Protein AF-R1FW37-F1 (afdb_monomer)

Foldseek 3Di:
DDLVVQCPDPLNVQLVADSLLSVLQVCCPDPCVCLQCVQVPDPDPPRDDRPCVVSVVSPVSSVVSSLSVCVVVPHDDDDDDDDDDDDDDPDCVPDPCVPPNDDDDDPD

Solvent-accessible surface area (backbone atoms only — not comparable to full-atom values): 6911 Å² total; per-residue (Å²): 137,60,74,63,59,55,56,66,32,65,61,34,55,71,25,65,57,51,68,62,23,50,49,32,46,55,48,51,74,42,84,53,33,58,69,69,50,46,66,77,68,56,83,56,90,85,55,76,78,67,93,54,58,67,49,52,49,28,33,54,52,39,58,60,33,44,51,54,40,45,51,74,77,75,38,90,69,90,76,92,82,87,79,92,84,77,88,73,70,84,46,73,92,81,39,54,48,94,81,73,55,83,82,84,84,72,83,128

Secondary structure (DSSP, 8-state):
--HHHHHTSHHHHHTT--HHHHHHHHHHTSTTHHHHHGGGG---TTPPPPS-HHHHHHHHHHHHHHHHHHHHTTS-----------S----TTT--HHHH-S------

Structure (mmCIF, N/CA/C/O backbone):
data_AF-R1FW37-F1
#
_entry.id   AF-R1FW37-F1
#
loop_
_atom_site.group_PDB
_atom_site.id
_atom_site.type_symbol
_atom_site.label_atom_id
_atom_site.label_alt_id
_atom_site.label_comp_id
_atom_site.label_asym_id
_atom_site.label_entity_id
_atom_site.label_seq_id
_atom_site.pdbx_PDB_ins_code
_atom_site.Cartn_x
_atom_site.Cartn_y
_atom_site.Cartn_z
_atom_site.occupancy
_atom_site.B_iso_or_equiv
_atom_site.auth_seq_id
_atom_site.auth_comp_id
_atom_site.auth_asym_id
_atom_site.auth_atom_id
_atom_site.pdbx_PDB_model_num
ATOM 1 N N . MET A 1 1 ? -0.599 -16.491 12.439 1.00 79.06 1 MET A N 1
ATOM 2 C CA . MET A 1 1 ? -0.813 -15.259 11.669 1.00 79.06 1 MET A CA 1
ATOM 3 C C . MET A 1 1 ? -1.289 -15.635 10.284 1.00 79.06 1 MET A C 1
ATOM 5 O O . MET A 1 1 ? -0.471 -15.917 9.413 1.00 79.06 1 MET A O 1
ATOM 9 N N . ASP A 1 2 ? -2.602 -15.706 10.124 1.00 94.00 2 ASP A N 1
ATOM 10 C CA . ASP A 1 2 ? -3.283 -15.950 8.855 1.00 94.00 2 ASP A CA 1
ATOM 11 C C . ASP A 1 2 ? -3.950 -14.662 8.332 1.00 94.00 2 ASP A C 1
ATOM 13 O O . ASP A 1 2 ? -3.682 -13.564 8.821 1.00 94.00 2 ASP A O 1
ATOM 17 N N . LEU A 1 3 ? -4.765 -14.766 7.279 1.00 96.06 3 LEU A N 1
ATOM 18 C CA . LEU A 1 3 ? -5.468 -13.612 6.713 1.00 96.06 3 LEU A CA 1
ATOM 19 C C . LEU A 1 3 ? -6.576 -13.081 7.639 1.00 96.06 3 LEU A C 1
ATOM 21 O O . LEU A 1 3 ? -6.864 -11.880 7.630 1.00 96.06 3 LEU A O 1
ATOM 25 N N . GLU A 1 4 ? -7.197 -13.959 8.421 1.00 97.12 4 GLU A N 1
ATOM 26 C CA . GLU A 1 4 ? -8.300 -13.623 9.315 1.00 97.12 4 GLU A CA 1
ATOM 27 C C . GLU A 1 4 ? -7.808 -12.789 10.500 1.00 97.12 4 GLU A C 1
ATOM 29 O O . GLU A 1 4 ? -8.446 -11.792 10.847 1.00 97.12 4 GLU A O 1
ATOM 34 N N . ASP A 1 5 ? -6.609 -13.078 11.010 1.00 97.31 5 ASP A N 1
ATOM 35 C CA . ASP A 1 5 ? -5.922 -12.249 12.004 1.00 97.31 5 ASP A CA 1
ATOM 36 C C . ASP A 1 5 ? -5.829 -10.771 11.557 1.00 97.31 5 ASP A C 1
ATOM 38 O O . ASP A 1 5 ? -6.093 -9.856 12.340 1.00 97.31 5 ASP A O 1
ATOM 42 N N . PHE A 1 6 ? -5.532 -10.502 10.277 1.00 96.88 6 PHE A N 1
ATOM 43 C CA . PHE A 1 6 ? -5.483 -9.129 9.745 1.00 96.88 6 PHE A CA 1
ATOM 44 C C . PHE A 1 6 ? -6.861 -8.502 9.552 1.00 96.88 6 PHE A C 1
ATOM 46 O O . PHE A 1 6 ? -7.014 -7.293 9.725 1.00 96.88 6 PHE A O 1
ATOM 53 N N . CYS A 1 7 ? -7.866 -9.302 9.197 1.00 97.81 7 CYS A N 1
ATOM 54 C CA . CYS A 1 7 ? -9.244 -8.824 9.089 1.00 97.81 7 CYS A CA 1
ATOM 55 C C . CYS A 1 7 ? -9.814 -8.446 10.464 1.00 97.81 7 CYS A C 1
ATOM 57 O O . CYS A 1 7 ? -10.636 -7.535 10.566 1.00 97.81 7 CYS A O 1
ATOM 59 N N . ASN A 1 8 ? -9.358 -9.126 11.518 1.00 97.38 8 ASN A N 1
ATOM 60 C CA . ASN A 1 8 ? -9.742 -8.883 12.904 1.00 97.38 8 ASN A CA 1
ATOM 61 C C . ASN A 1 8 ? -8.972 -7.736 13.572 1.00 97.38 8 ASN A C 1
ATOM 63 O O . ASN A 1 8 ? -9.372 -7.298 14.650 1.00 97.38 8 ASN A O 1
ATOM 67 N N . HIS A 1 9 ? -7.922 -7.207 12.939 1.00 96.56 9 HIS A N 1
ATOM 68 C CA . HIS A 1 9 ? -7.141 -6.107 13.496 1.00 96.56 9 HIS A CA 1
ATOM 69 C C . HIS A 1 9 ? -8.010 -4.851 13.733 1.00 96.56 9 HIS A C 1
ATOM 71 O O . HIS A 1 9 ? -8.767 -4.474 12.829 1.00 96.56 9 HIS A O 1
ATOM 77 N N . PRO A 1 10 ? -7.879 -4.143 14.878 1.00 96.25 10 PRO A N 1
ATOM 78 C CA . PRO A 1 10 ? -8.688 -2.960 15.189 1.00 96.25 10 PRO A CA 1
ATOM 79 C C . PRO A 1 10 ? -8.712 -1.925 14.061 1.00 96.25 10 PRO A C 1
ATOM 81 O O . PRO A 1 10 ? -9.784 -1.533 13.614 1.00 96.25 10 PRO A O 1
ATOM 84 N N . SER A 1 11 ? -7.553 -1.587 13.487 1.00 95.31 11 SER A N 1
ATOM 85 C CA . SER A 1 11 ? -7.465 -0.648 12.358 1.00 95.31 11 SER A CA 1
ATOM 86 C C . SER A 1 11 ? -8.254 -1.102 11.122 1.00 95.31 11 SER A C 1
ATOM 88 O O . SER A 1 11 ? -8.840 -0.271 10.434 1.00 95.31 11 SER A O 1
ATOM 90 N N . ALA A 1 12 ? -8.308 -2.409 10.833 1.00 96.69 12 ALA A N 1
ATOM 91 C CA . ALA A 1 12 ? -9.084 -2.937 9.709 1.00 96.69 12 ALA A CA 1
ATOM 92 C C . ALA A 1 12 ? -10.594 -2.841 9.972 1.00 96.69 12 ALA A C 1
ATOM 94 O O . ALA A 1 12 ? -11.363 -2.540 9.055 1.00 96.69 12 ALA A O 1
ATOM 95 N N . ARG A 1 13 ? -11.012 -3.043 11.229 1.00 96.12 13 ARG A N 1
ATOM 96 C CA . ARG A 1 13 ? -12.402 -2.882 11.675 1.00 96.12 13 ARG A CA 1
ATOM 97 C C . ARG A 1 13 ? -12.831 -1.414 11.659 1.00 96.12 13 ARG A C 1
ATOM 99 O O . ARG A 1 13 ? -13.840 -1.107 11.026 1.00 96.12 13 ARG A O 1
ATOM 106 N N . THR A 1 14 ? -12.036 -0.517 12.243 1.00 95.25 14 THR A N 1
ATOM 107 C CA . THR A 1 14 ? -12.247 0.941 12.218 1.00 95.25 14 THR A CA 1
ATOM 108 C C . THR A 1 14 ? -12.369 1.460 10.785 1.00 95.25 14 THR A C 1
ATOM 110 O O . THR A 1 14 ? -13.341 2.129 10.436 1.00 95.25 14 THR A O 1
ATOM 113 N N . ALA A 1 15 ? -11.441 1.076 9.905 1.00 96.00 15 ALA A N 1
ATOM 114 C CA . ALA A 1 15 ? -11.455 1.475 8.499 1.00 96.00 15 ALA A CA 1
ATOM 115 C C . ALA A 1 15 ? -12.508 0.743 7.643 1.00 96.00 15 ALA A C 1
ATOM 117 O O . ALA A 1 15 ? -12.621 1.015 6.446 1.00 96.00 15 ALA A O 1
ATOM 118 N N . LYS A 1 16 ? -13.278 -0.196 8.214 1.00 97.06 16 LYS A N 1
ATOM 119 C CA . LYS A 1 16 ? -14.287 -1.004 7.503 1.00 97.06 1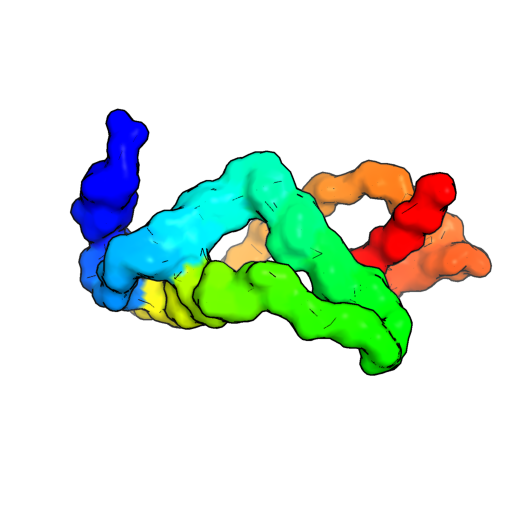6 LYS A CA 1
ATOM 120 C C . 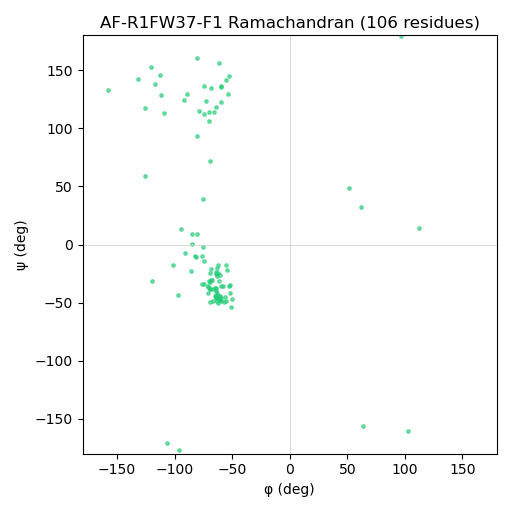LYS A 1 16 ? -13.710 -1.663 6.242 1.00 97.06 16 LYS A C 1
ATOM 122 O O . LYS A 1 16 ? -14.259 -1.554 5.136 1.00 97.06 16 LYS A O 1
ATOM 127 N N . LEU A 1 17 ? -12.553 -2.306 6.393 1.00 98.19 17 LEU A N 1
ATOM 128 C CA . LEU A 1 17 ? -11.903 -3.033 5.310 1.00 98.19 17 LEU A CA 1
ATOM 129 C C . LEU A 1 17 ? -12.628 -4.356 5.031 1.00 98.19 17 LEU A C 1
ATOM 131 O O . LEU A 1 17 ? -12.963 -5.101 5.947 1.00 98.19 17 LEU A O 1
ATOM 135 N N . HIS A 1 18 ? -12.830 -4.669 3.749 1.00 97.62 18 HIS A N 1
ATOM 136 C CA . HIS A 1 18 ? -13.213 -6.009 3.313 1.00 97.62 18 HIS A CA 1
ATOM 137 C C . HIS A 1 18 ? -11.976 -6.908 3.252 1.00 97.62 18 HIS A C 1
ATOM 139 O O . HIS A 1 18 ? -10.855 -6.417 3.097 1.00 97.62 18 HIS A O 1
ATOM 145 N N . VAL A 1 19 ? -12.190 -8.226 3.263 1.00 98.19 19 VAL A N 1
ATOM 146 C CA . VAL A 1 19 ? -11.117 -9.222 3.092 1.00 98.19 19 VAL A CA 1
ATOM 147 C C . VAL A 1 19 ? -10.265 -8.952 1.846 1.00 98.19 19 VAL A C 1
ATOM 149 O O . VAL A 1 19 ? -9.050 -9.102 1.895 1.00 98.19 19 VAL A O 1
ATOM 152 N N . ALA A 1 20 ? -10.870 -8.455 0.760 1.00 98.50 20 ALA A N 1
ATOM 153 C CA . ALA A 1 20 ? -10.161 -8.091 -0.465 1.00 98.50 20 ALA A CA 1
ATOM 154 C C . ALA A 1 20 ? -9.167 -6.932 -0.265 1.00 98.50 20 ALA A C 1
ATOM 156 O O . ALA A 1 20 ? -8.047 -7.005 -0.767 1.00 98.50 20 ALA A O 1
ATOM 157 N N . HIS A 1 21 ? -9.523 -5.903 0.517 1.00 98.62 21 HIS A N 1
ATOM 158 C CA . HIS A 1 21 ? -8.594 -4.821 0.870 1.00 98.62 21 HIS A CA 1
ATOM 159 C C . HIS A 1 21 ? -7.424 -5.361 1.682 1.00 98.62 21 HIS A C 1
ATOM 161 O O . HIS A 1 21 ? -6.270 -5.084 1.371 1.00 98.62 21 H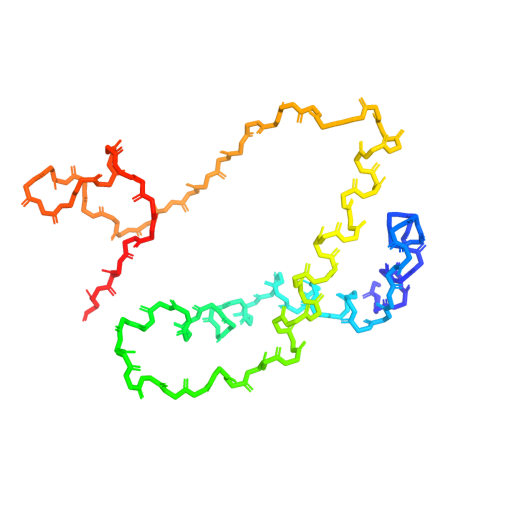IS A O 1
ATOM 167 N N . VAL A 1 22 ? -7.727 -6.157 2.710 1.00 98.31 22 VAL A N 1
ATOM 168 C CA . VAL A 1 22 ? -6.717 -6.728 3.602 1.00 98.31 22 VAL A CA 1
ATOM 169 C C . VAL A 1 22 ? -5.754 -7.612 2.813 1.00 98.31 22 VAL A C 1
ATOM 171 O O . VAL A 1 22 ? -4.541 -7.439 2.909 1.00 98.31 22 VAL A O 1
ATOM 174 N N . PHE A 1 23 ? -6.283 -8.500 1.972 1.00 98.12 23 PHE A N 1
ATOM 175 C CA . PHE A 1 23 ? -5.484 -9.352 1.102 1.00 98.12 23 PHE A CA 1
ATOM 176 C C . PHE A 1 23 ? -4.610 -8.532 0.148 1.00 98.12 23 PHE A C 1
ATOM 178 O O . PHE A 1 23 ? -3.408 -8.774 0.076 1.00 98.12 23 PHE A O 1
ATOM 185 N N . ALA A 1 24 ? -5.174 -7.534 -0.540 1.00 98.31 24 ALA A N 1
ATOM 186 C CA . ALA A 1 24 ? -4.435 -6.719 -1.500 1.00 98.31 24 ALA A CA 1
ATOM 187 C C . ALA A 1 24 ? -3.303 -5.914 -0.832 1.00 98.31 24 ALA A C 1
ATOM 189 O O . ALA A 1 24 ? -2.183 -5.885 -1.344 1.00 98.31 24 ALA A O 1
ATOM 190 N N . LEU A 1 25 ? -3.556 -5.331 0.347 1.00 97.75 25 LEU A N 1
ATOM 191 C CA . LEU A 1 25 ? -2.548 -4.626 1.143 1.00 97.75 25 LEU A CA 1
ATOM 192 C C . LEU A 1 25 ? -1.440 -5.571 1.624 1.00 97.75 25 LEU A C 1
ATOM 194 O O . LEU A 1 25 ? -0.259 -5.258 1.478 1.00 97.75 25 LEU A O 1
ATOM 198 N N . ARG A 1 26 ? -1.792 -6.751 2.155 1.00 96.50 26 ARG A N 1
ATOM 199 C CA . ARG A 1 26 ? -0.793 -7.735 2.603 1.00 96.50 26 ARG A CA 1
ATOM 200 C C . ARG A 1 26 ? 0.031 -8.257 1.435 1.00 96.50 26 ARG A C 1
ATOM 202 O O . ARG A 1 26 ? 1.255 -8.275 1.543 1.00 96.50 26 ARG A O 1
ATOM 209 N N . LEU A 1 27 ? -0.605 -8.578 0.309 1.00 96.50 27 LEU A N 1
ATOM 210 C CA . LEU A 1 27 ? 0.074 -8.981 -0.920 1.00 96.50 27 LEU A CA 1
ATOM 211 C C . LEU A 1 27 ? 1.080 -7.912 -1.371 1.00 96.50 27 LEU A C 1
ATOM 213 O O . LEU A 1 27 ? 2.227 -8.245 -1.668 1.00 96.50 27 LEU A O 1
ATOM 217 N N . TYR A 1 28 ? 0.689 -6.635 -1.354 1.00 96.81 28 TYR A N 1
ATOM 218 C CA . TYR A 1 28 ? 1.551 -5.515 -1.737 1.00 96.81 28 TYR A CA 1
ATOM 219 C C . TYR A 1 28 ? 2.771 -5.331 -0.821 1.00 96.81 28 TYR A C 1
ATOM 221 O O . TYR A 1 28 ? 3.785 -4.802 -1.259 1.00 96.81 28 TYR A O 1
ATOM 229 N N . THR A 1 29 ? 2.721 -5.806 0.425 1.00 95.19 29 THR A N 1
ATOM 230 C CA . THR A 1 29 ? 3.877 -5.783 1.345 1.00 95.19 29 THR A CA 1
ATOM 231 C C . THR A 1 29 ? 4.835 -6.972 1.190 1.00 95.19 29 THR A C 1
ATOM 233 O O . THR A 1 29 ? 5.825 -7.062 1.910 1.00 95.19 29 THR A O 1
ATOM 236 N N . THR A 1 30 ? 4.565 -7.891 0.258 1.00 95.69 30 THR A N 1
ATOM 237 C CA . THR A 1 30 ? 5.461 -9.013 -0.079 1.00 95.69 30 THR A CA 1
ATOM 238 C C . THR A 1 30 ? 6.336 -8.683 -1.291 1.00 95.69 30 THR A C 1
ATOM 240 O O . THR A 1 30 ? 6.218 -7.614 -1.885 1.00 95.69 30 THR A O 1
ATOM 243 N N . ALA A 1 31 ? 7.149 -9.641 -1.751 1.00 95.19 31 ALA A N 1
ATOM 244 C CA . ALA A 1 31 ? 7.903 -9.533 -3.004 1.00 95.19 31 ALA A CA 1
ATOM 245 C C . ALA A 1 31 ? 7.029 -9.229 -4.247 1.00 95.19 31 ALA A C 1
ATOM 247 O O . ALA A 1 31 ? 7.545 -8.760 -5.263 1.00 95.19 31 ALA A O 1
ATOM 248 N N . ALA A 1 32 ? 5.707 -9.436 -4.176 1.00 94.75 32 ALA A N 1
ATOM 249 C CA . ALA A 1 32 ? 4.778 -9.111 -5.257 1.00 94.75 32 ALA A CA 1
ATOM 250 C C . ALA A 1 32 ? 4.714 -7.607 -5.592 1.00 94.75 32 ALA A C 1
ATOM 252 O O . ALA A 1 32 ? 4.332 -7.258 -6.712 1.00 94.75 32 ALA A O 1
ATOM 253 N N . PHE A 1 33 ? 5.137 -6.712 -4.686 1.00 94.06 33 PHE A N 1
ATOM 254 C CA . PHE A 1 33 ? 5.130 -5.260 -4.915 1.00 94.06 33 PHE A CA 1
ATOM 255 C C . PHE A 1 33 ? 5.845 -4.858 -6.214 1.00 94.06 33 PHE A C 1
ATOM 257 O O . PHE A 1 33 ? 5.421 -3.929 -6.900 1.00 94.06 33 PHE A O 1
ATOM 264 N N . ALA A 1 34 ? 6.920 -5.566 -6.580 1.00 91.62 34 ALA A N 1
ATOM 265 C CA . ALA A 1 34 ? 7.690 -5.279 -7.784 1.00 91.62 34 ALA A CA 1
ATOM 266 C C . ALA A 1 34 ? 6.856 -5.506 -9.053 1.00 91.62 34 ALA A C 1
ATOM 268 O O . ALA A 1 34 ? 6.936 -4.717 -9.992 1.00 91.62 34 ALA A O 1
ATOM 269 N N . ARG A 1 35 ? 6.008 -6.544 -9.054 1.00 94.44 35 ARG A N 1
ATOM 270 C CA . ARG A 1 35 ? 5.105 -6.880 -10.165 1.00 94.44 35 ARG A CA 1
ATOM 271 C C . ARG A 1 35 ? 3.890 -5.962 -10.227 1.00 94.44 35 ARG A C 1
ATOM 273 O O . ARG A 1 35 ? 3.443 -5.654 -11.322 1.00 94.44 35 ARG A O 1
ATOM 280 N N . VAL A 1 36 ? 3.387 -5.514 -9.077 1.00 95.12 36 VAL A N 1
ATOM 281 C CA . VAL A 1 36 ? 2.288 -4.537 -9.014 1.00 95.12 36 VAL A CA 1
ATOM 282 C C . VAL A 1 36 ? 2.762 -3.153 -9.463 1.00 95.12 36 VAL A C 1
ATOM 284 O O . VAL A 1 36 ? 2.077 -2.489 -10.220 1.00 95.12 36 VAL A O 1
ATOM 287 N N . ASN A 1 37 ? 3.953 -2.715 -9.052 1.00 92.44 37 ASN A N 1
ATOM 288 C CA . ASN A 1 37 ? 4.441 -1.376 -9.392 1.00 92.44 37 ASN A CA 1
ATOM 289 C C . ASN A 1 37 ? 5.158 -1.288 -10.739 1.00 92.44 37 ASN A C 1
ATOM 291 O O . ASN A 1 37 ? 5.281 -0.194 -11.277 1.00 92.44 37 ASN A O 1
ATOM 295 N N . GLY A 1 38 ? 5.679 -2.401 -11.257 1.00 91.06 38 GLY A N 1
ATOM 296 C CA . GLY A 1 38 ? 6.423 -2.441 -12.518 1.00 91.06 38 GLY A CA 1
ATOM 297 C C . GLY A 1 38 ? 5.683 -1.768 -13.680 1.00 91.06 38 GLY A C 1
ATOM 298 O O . GLY A 1 38 ? 6.237 -0.833 -14.249 1.00 91.06 38 GLY A O 1
ATOM 299 N N . PRO A 1 39 ? 4.428 -2.153 -13.977 1.00 92.75 39 PRO A N 1
ATOM 300 C CA . PRO A 1 39 ? 3.670 -1.583 -15.092 1.00 92.75 39 PRO A CA 1
ATOM 301 C C . PRO A 1 39 ? 3.425 -0.069 -14.995 1.00 92.75 39 PRO A C 1
ATOM 303 O O . PRO A 1 39 ? 3.291 0.589 -16.017 1.00 92.75 39 PRO A O 1
ATOM 306 N N . PHE A 1 40 ? 3.399 0.517 -13.790 1.00 88.50 40 PHE A N 1
ATOM 307 C CA . PHE A 1 40 ? 3.265 1.975 -13.626 1.00 88.50 40 PHE A CA 1
ATOM 308 C C . PHE A 1 40 ? 4.538 2.753 -13.961 1.00 88.50 40 PHE A C 1
ATOM 310 O O . PHE A 1 40 ? 4.490 3.975 -14.073 1.00 88.50 40 PHE A O 1
ATOM 317 N N . ARG A 1 41 ? 5.678 2.067 -14.081 1.00 84.56 41 ARG A N 1
ATOM 318 C CA . ARG A 1 41 ? 6.961 2.682 -14.438 1.00 84.56 41 ARG A CA 1
ATOM 319 C C . ARG A 1 41 ? 7.212 2.698 -15.938 1.00 84.56 41 ARG A C 1
ATOM 321 O O . ARG A 1 41 ? 8.206 3.283 -16.349 1.00 84.56 41 ARG A O 1
ATOM 328 N N . ASP A 1 42 ? 6.355 2.047 -16.719 1.00 85.94 42 ASP A N 1
ATOM 329 C CA . ASP A 1 42 ? 6.473 2.007 -18.168 1.00 85.94 42 ASP A CA 1
ATOM 330 C C . ASP A 1 42 ? 6.039 3.358 -18.768 1.00 85.94 42 ASP A C 1
ATOM 332 O O . ASP A 1 42 ? 4.861 3.732 -18.651 1.00 85.94 42 ASP A O 1
ATOM 336 N N . PRO A 1 43 ? 6.972 4.131 -19.358 1.00 84.69 43 PRO A N 1
ATOM 337 C CA . PRO A 1 43 ? 6.652 5.425 -19.939 1.00 84.69 43 PRO A CA 1
ATOM 338 C C . PRO A 1 43 ? 5.934 5.304 -21.288 1.00 84.69 43 PRO A C 1
ATOM 340 O O . PRO A 1 43 ? 5.465 6.328 -21.784 1.00 84.69 43 PRO A O 1
ATOM 343 N N . ASP A 1 44 ? 5.848 4.106 -21.879 1.00 90.19 44 ASP A N 1
ATOM 344 C CA . ASP A 1 44 ? 5.222 3.899 -23.182 1.00 90.19 44 ASP A CA 1
ATOM 345 C C . ASP A 1 44 ? 3.739 4.334 -23.143 1.00 90.19 44 ASP A C 1
ATOM 347 O O . ASP A 1 44 ? 2.974 3.854 -22.292 1.00 90.19 44 ASP A O 1
ATOM 351 N N . PRO A 1 45 ? 3.308 5.277 -24.007 1.00 86.31 45 PRO A N 1
ATOM 352 C CA . PRO A 1 45 ? 1.902 5.659 -24.110 1.00 86.31 45 PRO A CA 1
ATOM 353 C C . PRO A 1 45 ? 1.002 4.502 -24.568 1.00 86.31 45 PRO A C 1
ATOM 355 O O . PRO A 1 45 ? -0.163 4.471 -24.171 1.00 86.31 45 PRO A O 1
ATOM 358 N N . ASP A 1 46 ? 1.539 3.542 -25.325 1.00 92.38 46 ASP A N 1
ATOM 359 C CA . ASP A 1 46 ? 0.834 2.364 -25.838 1.00 92.38 46 ASP A CA 1
ATOM 360 C C . ASP A 1 46 ? 0.997 1.137 -24.922 1.00 92.38 46 ASP A C 1
ATOM 362 O O . ASP 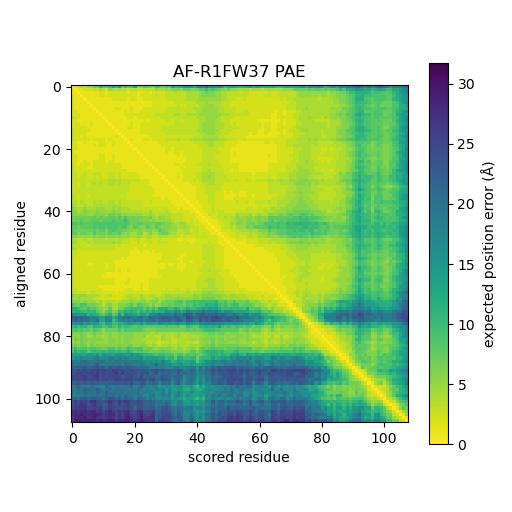A 1 46 ? 0.658 0.008 -25.298 1.00 92.38 46 ASP A O 1
ATOM 366 N N . ARG A 1 47 ? 1.496 1.340 -23.691 1.00 89.19 47 ARG A N 1
ATOM 367 C CA . ARG A 1 47 ? 1.693 0.260 -22.718 1.00 89.19 47 ARG A CA 1
ATOM 368 C C . ARG A 1 47 ? 0.414 -0.563 -22.513 1.00 89.19 47 ARG A C 1
ATOM 370 O O . ARG A 1 47 ? -0.696 -0.016 -22.469 1.00 89.19 47 ARG A O 1
ATOM 377 N N . PRO A 1 48 ? 0.544 -1.882 -22.296 1.00 89.38 48 PRO A N 1
ATOM 378 C CA . PRO A 1 48 ? -0.607 -2.733 -22.056 1.00 89.38 48 PRO A CA 1
ATOM 379 C C . PRO A 1 48 ? -1.365 -2.317 -20.791 1.00 89.38 48 PRO A C 1
ATOM 381 O O . PRO A 1 48 ? -0.819 -1.734 -19.849 1.00 89.38 48 PRO A O 1
ATOM 384 N N . THR A 1 49 ? -2.648 -2.681 -20.747 1.00 91.94 49 THR A N 1
ATOM 385 C CA . THR A 1 49 ? -3.462 -2.515 -19.537 1.00 91.94 49 THR A CA 1
ATOM 386 C C . THR A 1 49 ? -2.790 -3.206 -18.353 1.00 91.94 49 THR A C 1
ATOM 388 O O . THR A 1 49 ? -2.223 -4.292 -18.484 1.00 91.94 49 THR A O 1
ATOM 391 N N . HIS A 1 50 ? -2.872 -2.577 -17.179 1.00 94.81 50 HIS A N 1
ATOM 392 C CA . HIS A 1 50 ? -2.277 -3.113 -15.963 1.00 94.81 50 HIS A CA 1
ATOM 393 C C . HIS A 1 50 ? -2.765 -4.557 -15.707 1.00 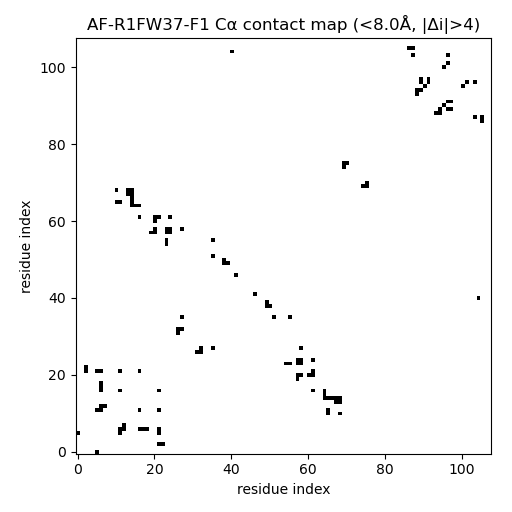94.81 50 HIS A C 1
ATOM 395 O O . HIS A 1 50 ? -3.975 -4.775 -15.675 1.00 94.81 50 HIS A O 1
ATOM 401 N N . PRO A 1 51 ? -1.873 -5.539 -15.463 1.00 95.62 51 PRO A N 1
ATOM 402 C CA . PRO A 1 51 ? -2.237 -6.959 -15.354 1.00 95.62 51 PRO A CA 1
ATOM 403 C C . PRO A 1 51 ? -3.082 -7.299 -14.115 1.00 95.62 51 PRO A C 1
ATOM 405 O O . PRO A 1 51 ? -3.771 -8.314 -14.089 1.00 95.62 51 PRO A O 1
ATOM 408 N N . PHE A 1 52 ? -3.050 -6.450 -13.083 1.00 96.31 52 PHE A N 1
ATOM 409 C CA . PHE A 1 52 ? -3.793 -6.636 -11.827 1.00 96.31 52 PHE A CA 1
ATOM 410 C C . PHE A 1 52 ? -4.673 -5.420 -11.472 1.00 96.31 52 PHE A C 1
ATOM 412 O O . PHE A 1 52 ? -4.458 -4.793 -10.433 1.00 96.31 52 PHE A O 1
ATOM 419 N N . PRO A 1 53 ? -5.628 -5.019 -12.329 1.00 95.88 53 PRO A N 1
ATOM 420 C CA . PRO A 1 53 ? -6.338 -3.748 -12.170 1.00 95.88 53 PRO A CA 1
ATOM 421 C C . PRO A 1 53 ? -7.216 -3.734 -10.909 1.00 95.88 53 PRO A C 1
ATOM 423 O O . PRO A 1 53 ? -7.240 -2.747 -10.178 1.00 95.88 53 PRO A O 1
ATOM 426 N N . ILE A 1 54 ? -7.859 -4.862 -10.590 1.00 97.69 54 ILE A N 1
ATOM 427 C CA . ILE A 1 54 ? -8.690 -5.014 -9.387 1.00 97.69 54 ILE A CA 1
ATOM 428 C C . ILE A 1 54 ? -7.842 -5.004 -8.109 1.00 97.69 54 ILE A C 1
ATOM 430 O O . ILE A 1 54 ? -8.222 -4.387 -7.117 1.00 97.69 54 ILE A O 1
ATOM 434 N N . THR A 1 55 ? -6.660 -5.623 -8.133 1.00 97.62 55 THR A N 1
ATOM 435 C CA . THR A 1 55 ? -5.736 -5.586 -6.991 1.00 97.62 55 THR A CA 1
ATOM 436 C C . THR A 1 55 ? -5.288 -4.157 -6.699 1.00 97.62 55 THR A C 1
ATOM 438 O O . THR A 1 55 ? -5.331 -3.732 -5.549 1.00 97.62 55 THR A O 1
ATOM 441 N N . VAL A 1 56 ? -4.911 -3.391 -7.731 1.00 97.50 56 VAL A N 1
ATOM 442 C CA . VAL A 1 56 ? -4.555 -1.968 -7.586 1.00 97.50 56 VAL A CA 1
ATOM 443 C C . VAL A 1 56 ? -5.729 -1.166 -7.037 1.00 97.50 56 VAL A C 1
ATOM 445 O O . VAL A 1 56 ? -5.540 -0.360 -6.127 1.00 97.50 56 VAL A O 1
ATOM 448 N N . HIS A 1 57 ? -6.937 -1.406 -7.549 1.00 98.06 57 HIS A N 1
ATOM 449 C CA . HIS A 1 57 ? -8.143 -0.753 -7.054 1.00 98.06 57 HIS A CA 1
ATOM 450 C C . HIS A 1 57 ? -8.335 -0.997 -5.548 1.00 98.06 57 HIS A C 1
ATOM 452 O O . HIS A 1 57 ? -8.453 -0.036 -4.792 1.00 98.06 57 HIS A O 1
ATOM 458 N N . TYR A 1 58 ? -8.245 -2.248 -5.086 1.00 98.56 58 TYR A N 1
ATOM 459 C CA . TYR A 1 58 ? -8.375 -2.570 -3.663 1.00 98.56 58 TYR A CA 1
ATOM 460 C C . TYR A 1 58 ? -7.223 -2.057 -2.790 1.00 98.56 58 TYR A C 1
ATOM 462 O O . TYR A 1 58 ? -7.459 -1.730 -1.627 1.00 98.56 58 TYR A O 1
ATOM 470 N N . ILE A 1 59 ? -5.999 -1.944 -3.322 1.00 98.12 59 ILE A N 1
ATOM 471 C CA . ILE A 1 59 ? -4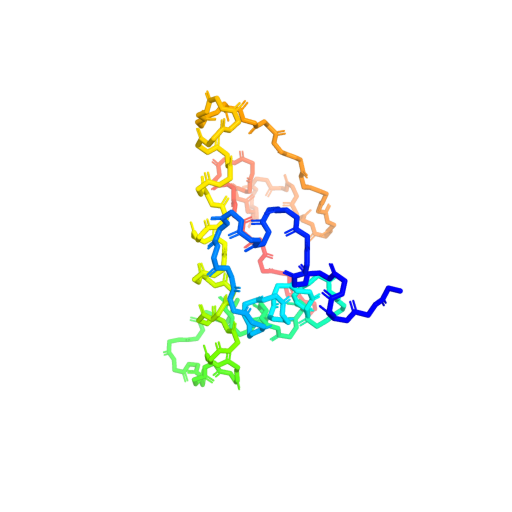.894 -1.262 -2.627 1.00 98.12 59 ILE A CA 1
ATOM 472 C C . ILE A 1 59 ? -5.255 0.213 -2.423 1.00 98.12 59 ILE A C 1
ATOM 474 O O . ILE A 1 59 ? -5.177 0.718 -1.304 1.00 98.12 59 ILE A O 1
ATOM 478 N N . ASN A 1 60 ? -5.688 0.896 -3.485 1.00 97.75 60 ASN A N 1
ATOM 479 C CA . ASN A 1 60 ? -6.022 2.316 -3.439 1.00 97.75 60 ASN A CA 1
ATOM 480 C C . ASN A 1 60 ? -7.215 2.608 -2.511 1.00 97.75 60 ASN A C 1
ATOM 482 O O . ASN A 1 60 ? -7.150 3.515 -1.674 1.00 97.75 60 ASN A O 1
ATOM 486 N N . GLU A 1 61 ? -8.284 1.812 -2.605 1.00 98.31 61 GLU A N 1
ATOM 487 C CA . GLU A 1 61 ? -9.434 1.922 -1.704 1.00 98.31 61 GLU A CA 1
ATOM 488 C C . GLU A 1 61 ? -9.053 1.605 -0.253 1.00 98.31 61 GLU A C 1
ATOM 490 O O . GLU A 1 61 ? -9.431 2.340 0.661 1.00 98.31 61 GLU A O 1
ATOM 495 N N . GLY A 1 62 ? -8.261 0.553 -0.023 1.00 97.62 62 GLY A N 1
ATOM 496 C CA . GLY A 1 62 ? -7.810 0.156 1.310 1.00 97.62 62 GLY A CA 1
ATOM 497 C C . GLY A 1 62 ? -6.974 1.232 2.007 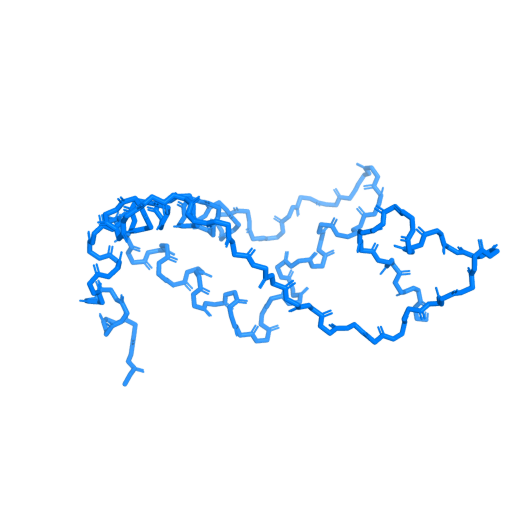1.00 97.62 62 GLY A C 1
ATOM 498 O O . GLY A 1 62 ? -7.254 1.569 3.157 1.00 97.62 62 GLY A O 1
ATOM 499 N N . ILE A 1 63 ? -5.995 1.822 1.308 1.00 95.75 63 ILE A N 1
ATOM 500 C CA . ILE A 1 63 ? -5.171 2.925 1.838 1.00 95.75 63 ILE A CA 1
ATOM 501 C C . ILE A 1 63 ? -6.047 4.139 2.158 1.00 95.75 63 ILE A C 1
ATOM 503 O O . ILE A 1 63 ? -5.903 4.748 3.218 1.00 95.75 63 ILE A O 1
ATOM 507 N N . SER A 1 64 ? -6.973 4.480 1.261 1.00 95.31 64 SER A N 1
ATOM 508 C CA . SER A 1 64 ? -7.907 5.592 1.459 1.00 95.31 64 SER A CA 1
ATOM 509 C C . SER A 1 64 ? -8.764 5.399 2.712 1.00 95.31 64 SER A C 1
ATOM 511 O O . SER A 1 64 ? -8.866 6.312 3.530 1.00 95.31 64 SER A O 1
ATOM 513 N N . LYS A 1 65 ? -9.316 4.197 2.913 1.00 95.94 65 LYS A N 1
ATOM 514 C CA . LYS A 1 65 ? -10.117 3.847 4.095 1.00 95.94 65 LYS A CA 1
ATOM 515 C C . LYS A 1 65 ? -9.315 3.883 5.398 1.00 95.94 65 LYS A C 1
ATOM 517 O O . LYS A 1 65 ? -9.834 4.337 6.415 1.00 95.94 65 LYS A O 1
ATOM 522 N N . LEU A 1 66 ? -8.047 3.467 5.376 1.00 94.12 66 LEU A N 1
ATOM 523 C CA . LEU A 1 66 ? -7.172 3.489 6.556 1.00 94.12 66 LEU A CA 1
ATOM 524 C C . LEU A 1 66 ? -6.912 4.899 7.104 1.00 94.12 66 LEU A C 1
ATOM 526 O O . LEU A 1 66 ? -6.567 5.035 8.275 1.00 94.12 66 LEU A O 1
ATOM 530 N N . ARG A 1 67 ? -7.153 5.960 6.324 1.00 90.25 67 ARG A N 1
ATOM 531 C CA . ARG A 1 67 ? -7.081 7.345 6.825 1.00 90.25 67 ARG A CA 1
ATOM 532 C C . ARG A 1 67 ? -8.101 7.635 7.929 1.00 90.25 67 ARG A C 1
ATOM 534 O O . ARG A 1 67 ? -7.850 8.512 8.747 1.00 90.25 67 ARG A O 1
ATOM 541 N N . ALA A 1 68 ? -9.210 6.891 7.985 1.00 88.19 68 ALA A N 1
ATOM 542 C CA . ALA A 1 68 ? -10.181 6.996 9.075 1.00 88.19 68 ALA A CA 1
ATOM 543 C C . ALA A 1 68 ? -9.566 6.632 10.438 1.00 88.19 68 ALA A C 1
ATOM 545 O O . ALA A 1 68 ? -9.928 7.231 11.442 1.00 88.19 68 ALA A O 1
ATOM 546 N N . VAL A 1 69 ? -8.590 5.717 10.464 1.00 89.00 69 VAL A N 1
ATOM 547 C CA . VAL A 1 69 ? -7.882 5.318 11.692 1.00 89.00 69 VAL A CA 1
ATOM 548 C C . VAL A 1 69 ? -7.056 6.486 12.231 1.00 89.00 69 VAL A C 1
ATOM 550 O O . VAL A 1 69 ? -7.195 6.857 13.388 1.00 89.00 69 VAL A O 1
ATOM 553 N N . GLY A 1 70 ? -6.274 7.144 11.367 1.00 82.00 70 GLY A N 1
ATOM 554 C CA . GLY A 1 70 ? -5.502 8.328 11.763 1.00 82.00 70 GLY A CA 1
ATOM 555 C C . GLY A 1 70 ? -6.377 9.520 12.174 1.00 82.00 70 GLY A C 1
ATOM 556 O O . GLY A 1 70 ? -5.954 10.356 12.966 1.00 82.00 70 GLY A O 1
ATOM 557 N N . ALA A 1 71 ? -7.615 9.601 11.673 1.00 81.50 71 ALA A N 1
ATOM 558 C CA . ALA A 1 71 ? -8.571 10.609 12.124 1.00 81.50 71 ALA A CA 1
ATOM 559 C C . ALA A 1 71 ? -9.047 10.359 13.568 1.00 81.50 71 ALA A C 1
ATOM 561 O O . ALA A 1 71 ? -9.178 11.320 14.323 1.00 81.50 71 ALA A O 1
ATOM 562 N N . GLU A 1 72 ? -9.261 9.099 13.967 1.00 77.31 72 GLU A N 1
ATOM 563 C CA . GLU A 1 72 ? -9.613 8.738 15.352 1.00 77.31 72 GLU A CA 1
ATOM 564 C C . GLU A 1 72 ? -8.449 8.961 16.331 1.00 77.31 72 GLU A C 1
ATOM 566 O O . GLU A 1 72 ? -8.672 9.354 17.473 1.00 77.31 72 GLU A O 1
ATOM 571 N N . GLU A 1 73 ? -7.205 8.784 15.882 1.00 75.06 73 GLU A N 1
ATOM 572 C CA . GLU A 1 73 ? -5.993 8.909 16.710 1.00 75.06 73 GLU A CA 1
ATOM 573 C C . GLU A 1 73 ? -5.519 10.361 16.945 1.00 75.06 73 GLU A C 1
ATOM 575 O O . GLU A 1 73 ? -4.450 10.581 17.513 1.00 75.06 73 GLU A O 1
ATOM 580 N N . GLY A 1 74 ? -6.310 11.370 16.558 1.00 68.88 74 GLY A N 1
ATOM 581 C CA . GLY A 1 74 ? -5.995 12.786 16.807 1.00 68.88 74 GLY A CA 1
ATOM 582 C C . GLY A 1 74 ? -5.685 13.618 15.560 1.00 68.88 74 GLY A C 1
ATOM 583 O O . GLY A 1 74 ? -5.205 14.745 15.681 1.00 68.88 74 GLY A O 1
ATOM 584 N N . GLY A 1 75 ? -6.006 13.108 14.367 1.00 65.69 75 GLY A N 1
ATOM 585 C CA . GLY A 1 75 ? -5.948 13.851 13.108 1.00 65.69 75 GLY A CA 1
ATOM 586 C C . GLY A 1 75 ? -4.666 13.626 12.304 1.00 65.69 75 GLY A C 1
ATOM 587 O O . GLY A 1 75 ? -3.777 12.874 12.692 1.00 65.69 75 GLY A O 1
ATOM 588 N N . LEU A 1 76 ? -4.584 14.281 11.139 1.00 66.56 76 LEU A N 1
ATOM 589 C CA . LEU A 1 76 ? -3.450 14.204 10.207 1.00 66.56 76 LEU A CA 1
ATOM 590 C C . LEU A 1 76 ? -2.209 14.894 10.797 1.00 66.56 76 LEU A C 1
ATOM 592 O O . LEU A 1 76 ? -1.823 15.983 10.372 1.00 66.56 76 LEU A O 1
ATOM 596 N N . ALA A 1 77 ? -1.590 14.269 11.79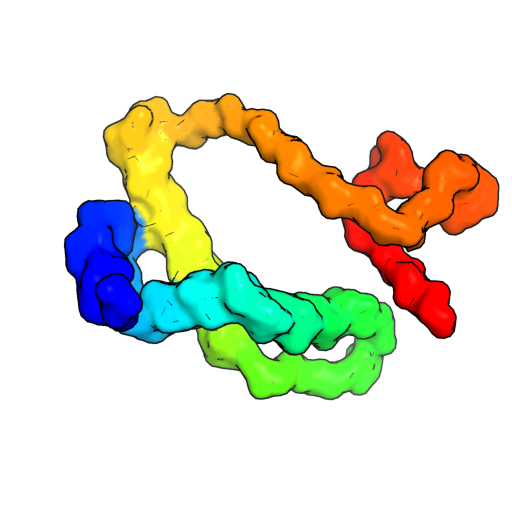6 1.00 71.44 77 ALA A N 1
ATOM 597 C CA . ALA A 1 77 ? -0.291 14.679 12.288 1.00 71.44 77 ALA A CA 1
ATOM 598 C C . ALA A 1 77 ? 0.717 14.597 11.137 1.00 71.44 77 ALA A C 1
ATOM 600 O O . ALA A 1 77 ? 0.739 13.635 10.361 1.00 71.44 77 ALA A O 1
ATOM 601 N N . ARG A 1 78 ? 1.555 15.626 11.008 1.00 78.25 78 ARG A N 1
ATOM 602 C CA . ARG A 1 78 ? 2.666 15.589 10.063 1.00 78.25 78 ARG A CA 1
ATOM 603 C C . ARG A 1 78 ? 3.621 14.478 10.499 1.00 78.25 78 ARG A C 1
ATOM 605 O O . ARG A 1 78 ? 4.176 14.541 11.591 1.00 78.25 78 ARG A O 1
ATOM 612 N N . LEU A 1 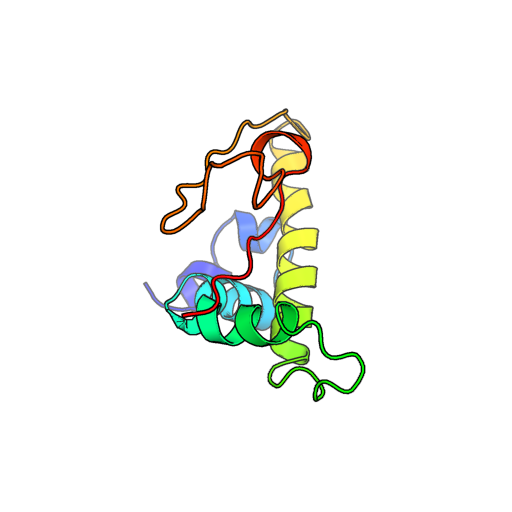79 ? 3.799 13.485 9.635 1.00 81.62 79 LEU A N 1
ATOM 613 C CA . LEU A 1 79 ? 4.760 12.403 9.808 1.00 81.62 79 LEU A CA 1
ATOM 614 C C . LEU A 1 79 ? 5.856 12.550 8.756 1.00 81.62 79 LEU A C 1
ATOM 616 O O . LEU A 1 79 ? 5.560 12.670 7.565 1.00 81.62 79 LEU A O 1
ATOM 620 N N . ASP A 1 80 ? 7.110 12.526 9.197 1.00 87.62 80 ASP A N 1
ATOM 621 C CA . ASP A 1 80 ? 8.258 12.499 8.298 1.00 87.62 80 ASP A CA 1
ATOM 622 C C . ASP A 1 80 ? 8.648 11.036 8.030 1.00 87.62 80 ASP A C 1
ATOM 624 O O . ASP A 1 80 ? 8.899 10.256 8.953 1.00 87.62 80 ASP A O 1
ATOM 628 N N . PHE A 1 81 ? 8.685 10.654 6.752 1.00 85.56 81 PHE A N 1
ATOM 629 C CA . PHE A 1 81 ? 9.034 9.303 6.309 1.00 85.56 81 PHE A CA 1
ATOM 630 C C . PHE A 1 81 ? 10.360 9.300 5.553 1.00 85.56 81 PHE A C 1
ATOM 632 O O . PHE A 1 81 ? 10.662 10.219 4.793 1.00 85.56 81 PHE A O 1
ATOM 639 N N . TRP A 1 82 ? 11.115 8.213 5.702 1.00 86.75 82 TRP A N 1
ATOM 640 C CA . TRP A 1 82 ? 12.395 8.007 5.030 1.00 86.75 82 TRP A CA 1
ATOM 641 C C . TRP A 1 82 ? 12.310 6.803 4.095 1.00 86.75 82 TRP A C 1
ATOM 643 O O . TRP A 1 82 ? 11.755 5.764 4.454 1.00 86.75 82 TRP A O 1
ATOM 653 N N . ARG A 1 83 ? 12.887 6.922 2.895 1.00 83.69 83 ARG A N 1
ATOM 654 C CA . ARG A 1 83 ? 12.976 5.829 1.921 1.00 83.69 83 ARG A CA 1
ATOM 655 C C . ARG A 1 83 ? 14.425 5.629 1.495 1.00 83.69 83 ARG A C 1
ATOM 657 O O . ARG A 1 83 ? 15.007 6.502 0.861 1.00 83.69 83 ARG A O 1
ATOM 664 N N . GLY A 1 84 ? 14.976 4.453 1.789 1.00 84.81 84 GLY A N 1
ATOM 665 C CA . GLY A 1 84 ? 16.261 4.032 1.235 1.00 84.81 84 GLY A CA 1
ATOM 666 C C . GLY A 1 84 ? 16.143 3.770 -0.265 1.00 84.81 84 GLY A C 1
ATOM 667 O O . GLY A 1 84 ? 15.190 3.131 -0.719 1.00 84.81 84 GLY A O 1
ATOM 668 N N . MET A 1 85 ? 17.105 4.262 -1.039 1.00 78.56 85 MET A N 1
ATOM 669 C CA . MET A 1 85 ? 17.186 4.015 -2.474 1.00 78.56 85 MET A CA 1
ATOM 670 C C . MET A 1 85 ? 18.601 3.597 -2.858 1.00 78.56 85 MET A C 1
ATOM 672 O O . MET A 1 85 ? 19.580 4.108 -2.323 1.00 78.56 85 MET A O 1
ATOM 676 N N . GLN A 1 86 ? 18.689 2.660 -3.795 1.00 75.94 86 GLN A N 1
ATOM 677 C CA . GLN A 1 86 ? 19.938 2.144 -4.343 1.00 75.94 86 GLN A CA 1
ATOM 678 C C . GLN A 1 86 ? 19.950 2.396 -5.856 1.00 75.94 86 GLN A C 1
ATOM 680 O O . GLN A 1 86 ? 18.886 2.468 -6.470 1.00 75.94 86 GLN A O 1
ATOM 685 N N . ASN A 1 87 ? 21.142 2.522 -6.446 1.00 69.12 87 ASN A N 1
ATOM 686 C CA . ASN A 1 87 ? 21.347 2.730 -7.886 1.00 69.12 87 ASN A CA 1
ATOM 687 C C . ASN A 1 87 ? 20.733 4.038 -8.434 1.00 69.12 87 ASN A C 1
ATOM 689 O O . ASN A 1 87 ? 20.309 4.088 -9.586 1.00 69.12 87 ASN A O 1
ATOM 693 N N . ILE A 1 88 ? 20.693 5.107 -7.626 1.00 68.12 88 ILE A N 1
ATOM 694 C CA . ILE A 1 88 ? 20.401 6.464 -8.113 1.00 68.12 88 ILE A CA 1
ATOM 695 C C . ILE A 1 88 ? 21.711 7.140 -8.522 1.00 68.12 88 ILE A C 1
ATOM 697 O O . ILE A 1 88 ? 22.643 7.204 -7.720 1.00 68.12 88 ILE A O 1
ATOM 701 N N . GLY A 1 89 ? 21.769 7.703 -9.730 1.00 64.56 89 GLY A N 1
ATOM 702 C CA . GLY A 1 89 ? 22.803 8.678 -10.070 1.00 64.56 89 GLY A CA 1
ATOM 703 C C . GLY A 1 89 ? 22.549 9.985 -9.320 1.00 64.56 89 GLY A C 1
ATOM 704 O O . GLY A 1 89 ? 21.557 10.646 -9.572 1.00 64.56 89 GLY A O 1
ATOM 705 N N . LEU A 1 90 ? 23.419 10.372 -8.390 1.00 66.50 90 LEU A N 1
ATOM 706 C CA . LEU A 1 90 ? 23.305 11.662 -7.686 1.00 66.50 90 LEU A CA 1
ATOM 707 C C . LEU A 1 90 ? 23.954 12.821 -8.463 1.00 66.50 90 LEU A C 1
ATOM 709 O O . LEU A 1 90 ? 24.131 13.905 -7.922 1.00 66.50 90 LEU A O 1
ATOM 713 N N . ASP A 1 91 ? 24.358 12.575 -9.710 1.00 66.31 91 ASP A N 1
ATOM 714 C CA . ASP A 1 91 ? 24.982 13.574 -10.570 1.00 66.31 91 ASP A CA 1
ATOM 715 C C . ASP A 1 91 ? 23.905 14.500 -11.154 1.00 66.31 91 ASP A C 1
ATOM 717 O O . ASP A 1 91 ? 23.070 14.069 -11.961 1.00 66.31 91 ASP A O 1
ATOM 721 N N . ASP A 1 92 ? 23.961 15.775 -10.761 1.00 58.94 92 ASP A N 1
ATOM 722 C CA . ASP A 1 92 ? 23.076 16.854 -11.218 1.00 58.94 92 ASP A CA 1
ATOM 723 C C . ASP A 1 92 ? 23.041 16.987 -12.753 1.00 58.94 92 ASP A C 1
ATOM 725 O O . ASP A 1 92 ? 22.068 17.494 -13.309 1.00 58.94 92 ASP A O 1
ATOM 729 N N . ASN A 1 93 ? 24.061 16.489 -13.464 1.00 60.50 93 ASN A N 1
ATOM 730 C CA . ASN A 1 93 ? 24.111 16.517 -14.928 1.00 60.50 93 ASN A CA 1
ATOM 731 C C . ASN A 1 93 ? 23.319 15.385 -15.611 1.00 60.50 93 ASN A C 1
ATOM 733 O O . ASN A 1 93 ? 23.152 15.416 -16.831 1.00 60.50 93 ASN A O 1
ATOM 737 N N . LYS A 1 94 ? 22.855 14.370 -14.866 1.00 56.31 94 LYS A N 1
ATOM 738 C CA . LYS A 1 94 ? 22.144 13.195 -15.414 1.00 56.31 94 LYS A CA 1
ATOM 739 C C . LYS A 1 94 ? 20.726 13.034 -14.879 1.00 56.31 94 LYS A C 1
ATOM 741 O O . LYS A 1 94 ? 19.867 12.546 -15.611 1.00 56.31 94 LYS A O 1
ATOM 746 N N . CYS A 1 95 ? 20.459 13.452 -13.644 1.00 55.81 95 CYS A N 1
ATOM 747 C CA . CYS A 1 95 ? 19.096 13.572 -13.135 1.00 55.81 95 CYS A CA 1
ATOM 748 C C . CYS A 1 95 ? 19.013 14.539 -11.950 1.00 55.81 95 CYS A C 1
ATOM 750 O O . CYS A 1 95 ? 19.743 14.409 -10.973 1.00 55.81 95 CYS A O 1
ATOM 752 N N . ASN A 1 96 ? 18.033 15.444 -11.989 1.00 63.47 96 ASN A N 1
ATOM 753 C CA . ASN A 1 96 ? 17.708 16.387 -10.914 1.00 63.47 96 ASN A CA 1
ATOM 754 C C . ASN A 1 96 ? 16.975 15.712 -9.735 1.00 63.47 96 ASN A C 1
ATOM 756 O O . ASN A 1 96 ? 16.062 16.288 -9.151 1.00 63.47 96 ASN A O 1
ATOM 760 N N . PHE A 1 97 ? 17.348 14.489 -9.349 1.00 66.19 97 PHE A N 1
ATOM 761 C CA . PHE A 1 97 ? 16.639 13.749 -8.299 1.00 66.19 97 PHE A CA 1
ATOM 762 C C . PHE A 1 97 ? 16.593 14.514 -6.962 1.00 66.19 97 PHE A C 1
ATOM 764 O O . PHE A 1 97 ? 15.579 14.486 -6.270 1.00 66.19 97 PHE A O 1
ATOM 771 N N . LEU A 1 98 ? 17.659 15.249 -6.622 1.00 67.88 98 LEU A N 1
ATOM 772 C CA . LEU A 1 98 ? 17.730 16.076 -5.410 1.00 67.88 98 LEU A CA 1
ATOM 773 C C . LEU A 1 98 ? 16.806 17.306 -5.446 1.00 67.88 98 LEU A C 1
ATOM 775 O O . LEU A 1 98 ? 16.430 17.802 -4.386 1.00 67.88 98 LEU A O 1
ATOM 779 N N . LYS A 1 99 ? 16.449 17.801 -6.638 1.00 67.44 99 LYS A N 1
ATOM 780 C CA . LYS A 1 99 ? 15.589 18.983 -6.819 1.00 67.44 99 LYS A CA 1
ATOM 781 C C . LYS A 1 99 ? 14.130 18.602 -7.056 1.00 67.44 99 LYS A C 1
ATOM 783 O O . LYS A 1 99 ? 13.242 19.191 -6.449 1.00 67.44 99 LYS A O 1
ATOM 788 N N . ASP A 1 100 ? 13.904 17.599 -7.897 1.00 64.44 100 ASP A N 1
ATOM 789 C CA . ASP A 1 100 ? 12.581 17.246 -8.418 1.00 64.44 100 ASP A CA 1
ATOM 790 C C . ASP A 1 100 ? 11.970 16.034 -7.687 1.00 64.44 100 ASP A C 1
ATOM 792 O O . ASP A 1 100 ? 10.760 15.808 -7.744 1.00 64.44 100 ASP A O 1
ATOM 796 N N . GLY A 1 101 ? 12.783 15.250 -6.965 1.00 62.16 101 GLY A N 1
ATOM 797 C CA . GLY A 1 101 ? 12.352 13.998 -6.340 1.00 62.16 101 GLY A CA 1
ATOM 798 C C . GLY A 1 101 ? 11.907 12.942 -7.366 1.00 62.16 101 GLY A C 1
ATOM 799 O O . GLY A 1 101 ? 12.314 12.956 -8.526 1.00 62.16 101 GLY A O 1
ATOM 800 N N . GLY A 1 102 ? 11.067 11.989 -6.945 1.00 62.28 102 GLY A N 1
ATOM 801 C CA . GLY A 1 102 ? 10.393 11.042 -7.849 1.00 62.28 102 GLY A CA 1
ATOM 802 C C . GLY A 1 102 ? 10.979 9.625 -7.895 1.00 62.28 102 GLY A C 1
ATOM 803 O O . GLY A 1 102 ? 11.629 9.159 -6.964 1.00 62.28 102 GLY A O 1
ATOM 804 N N . THR A 1 103 ? 10.678 8.877 -8.957 1.00 53.78 103 THR A N 1
ATOM 805 C CA . THR A 1 103 ? 11.195 7.514 -9.175 1.00 53.78 103 THR A CA 1
ATOM 806 C C . THR A 1 103 ? 12.183 7.571 -10.323 1.00 53.78 103 THR A C 1
ATOM 808 O O . THR A 1 103 ? 11.777 7.825 -11.450 1.00 53.78 103 THR A O 1
ATOM 811 N N . VAL A 1 104 ? 13.466 7.333 -10.054 1.00 54.81 104 VAL A N 1
ATOM 812 C CA . VAL A 1 104 ? 14.441 7.183 -11.137 1.00 54.81 104 VAL A CA 1
ATOM 813 C C . VAL A 1 104 ? 14.219 5.845 -11.838 1.00 54.81 104 VAL A C 1
ATOM 815 O O . VAL A 1 104 ? 14.222 4.786 -11.203 1.00 54.81 104 VAL A O 1
ATOM 818 N N . SER A 1 105 ? 13.992 5.892 -13.148 1.00 48.31 105 SER A N 1
ATOM 819 C CA . SER A 1 105 ? 13.994 4.703 -13.995 1.00 48.31 105 SER A CA 1
ATOM 820 C C . SER A 1 105 ? 15.430 4.204 -14.092 1.00 48.31 105 SER A C 1
ATOM 822 O O . SER A 1 105 ? 16.281 4.830 -14.716 1.00 48.31 105 SER A O 1
ATOM 824 N N . THR A 1 106 ? 15.719 3.101 -13.413 1.00 41.69 106 THR A N 1
ATOM 825 C CA . THR A 1 106 ? 17.001 2.407 -13.526 1.00 41.69 106 THR A CA 1
ATOM 826 C C . THR A 1 106 ? 16.951 1.556 -14.786 1.00 41.69 106 THR A C 1
ATOM 828 O O . THR A 1 106 ? 16.443 0.437 -14.768 1.00 41.69 106 THR A O 1
ATOM 831 N N . THR A 1 107 ? 17.437 2.094 -15.903 1.00 40.09 107 THR A N 1
ATOM 832 C CA . THR A 1 107 ? 17.787 1.257 -17.054 1.00 40.09 107 THR A CA 1
ATOM 833 C C . THR A 1 107 ? 18.966 0.387 -16.621 1.00 40.09 107 THR A C 1
ATOM 835 O O . THR A 1 107 ? 20.013 0.919 -16.254 1.00 40.09 107 THR A O 1
ATOM 838 N N . THR A 1 108 ? 18.738 -0.927 -16.546 1.00 35.12 108 THR A N 1
ATOM 839 C CA . THR A 1 108 ? 19.776 -1.936 -16.273 1.00 35.12 108 THR A CA 1
ATOM 840 C C . THR A 1 108 ? 20.553 -2.225 -17.545 1.00 35.12 108 THR A C 1
ATOM 842 O O . THR A 1 108 ? 19.894 -2.291 -18.607 1.00 35.12 108 THR A O 1
#

Sequence (108 aa):
MDLEDFCNHPSARTAKLHVAHVFALRLYTTAAFARVNGPFRDPDPDRPTHPFPITVHYINEGISKLRAVGAEEGGLARLDFWRGMQNIGLDDNKCNFLKDGGTVSTTT

pLDDT: mean 84.73, std 15.54, range [35.12, 98.62]

Radius of gyration: 17.4 Å; Cα contacts (8 Å, |Δi|>4): 70; chains: 1; bounding box: 39×35×43 Å

Mean predicted aligned error: 7.73 Å

Organism: Emiliania huxleyi (NCBI:txid2903)

Nearest PDB structures (foldseek):
  6lul-assembly1_A  TM=3.118E-01  e=7.434E+00  Saccharomyces cerevisiae S288C